Protein AF-A0A1S9RRW2-F1 (afdb_monomer)

pLDDT: mean 91.26, std 13.31, range [34.47, 98.56]

Solvent-accessible surface area (backbone atoms only — not comparable to full-atom values): 8744 Å² total; per-residue (Å²): 133,84,82,77,78,77,77,80,84,69,72,47,50,48,79,40,44,44,64,75,61,49,70,76,34,60,33,47,57,96,90,36,58,19,38,24,76,42,73,49,78,45,74,40,77,97,85,46,68,44,34,31,42,40,34,24,29,29,77,85,76,68,48,78,46,74,51,78,44,49,33,82,40,69,39,46,24,48,51,73,49,75,47,78,27,44,56,76,48,71,46,95,87,44,26,33,32,26,42,44,99,88,72,49,78,44,64,84,47,55,60,40,78,63,72,52,26,53,48,44,46,41,42,47,74,73,64,68,41,60,35,31,35,31,36,38,36,42,72,93,44,73,45,61,71,43,64,43,75,49,84,132

Foldseek 3Di:
DDPPPPPPDDDQWDKDQQLPDDQQFWFQDPNAIWHFNDKDWDADPDPGAIKIKTWTARPQPRDIDIDIGGRGDITIGGDKDKDKWKFDDQDPVQFTFTADPVRDTDGPEGQDDDDASVVVCCVCVVVVFTKIWIWMDGPRDIYTDHIDGDDD

Sequence (152 aa):
MTFESTDAGASTTFPMQCSALRKNGHVVIKGRPCKIIDMSTSKTGKHGHAKVHLVATDIFTGKKLEDLSPSTHNMDVPHVARKEYQLLDITDDDFLSLMKDDGDTKDDVKLPEGEVGARILKMFREEEKDVNVIIQTAMGEEAAIEAKEAPK

Organism: Penicillium brasilianum (NCBI:txid104259)

InterPro domains:
  IPR001884 Translation elongation factor IF5A-like [PIRSF003025] (2-150)
  IPR001884 Translation elongation factor IF5A-like [PTHR11673] (2-150)
  IPR001884 Translation elongation factor IF5A-like [TIGR00037] (11-146)
  IPR008991 Translation protein SH3-like domain superfamily [SSF50104] (9-87)
  IPR012340 Nucleic acid-binding, OB-fold [G3DSA:2.40.50.140] (80-151)
  IPR012340 Nucleic acid-binding, OB-fold [SSF50249] (80-150)
  IPR014722 Large ribosomal subunit protein uL2, domain 2 [G3DSA:2.30.30.30] (1-79)
  IPR019769 Translation initiation factor 5A, hypusine site [PS00302] (44-51)
  IPR020189 Translation initiation factor 5A, C-terminal [PF01287] (79-148)
  IPR020189 Translation initiation factor 5A, C-terminal [SM01376] (79-148)
  IPR048670 Translation initiation factor 5A-like, N-terminal [PF21485] (11-73)

Radius of gyration: 19.3 Å; Cα contacts (8 Å, |Δi|>4): 308; chains: 1; bounding box: 60×27×55 Å

Nearest PDB structures (foldseek):
  8t2x-assembly1_eI  TM=9.216E-01  e=2.098E-20  Saccharomyces cerevisiae
  5hy6-assembly1_A  TM=9.469E-01  e=3.802E-19  Spodoptera frugiperda
  3hks-assembly2_B  TM=9.326E-01  e=4.486E-18  Arabidopsis thaliana
  7oyc-assembly1_11  TM=9.612E-01  e=1.810E-17  Xenopus laevis
  7n4d-asse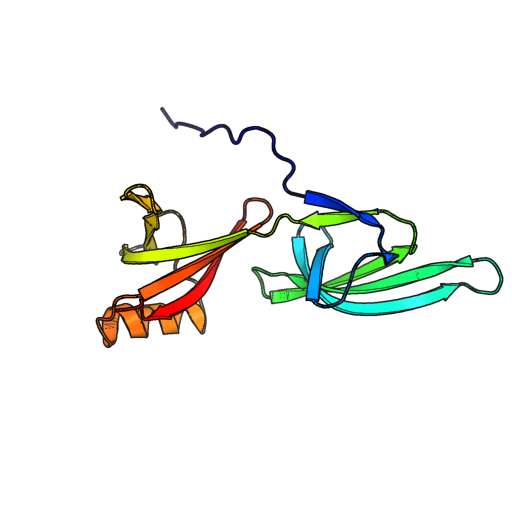mbly2_B  TM=9.175E-01  e=2.781E-17  Naegleria fowleri

Mean predicted aligned error: 6.08 Å

Secondary structure (DSSP, 8-state):
-----------SEEEEEGGG--TT-EEEETTEEEEEEEEEEEE-TTTPPEEEEEEEEETTT--EEEEEEETTSEEEEE-EEEEEEEEEEE-TTSEEEEE-TTS-EEEEEEPPSSHHHHHHHIIIIIS---EEEEEEEETTEEEEEEEEEPP-

Structure (mmCIF, N/CA/C/O backbone):
data_AF-A0A1S9RRW2-F1
#
_entry.id   AF-A0A1S9RRW2-F1
#
loop_
_atom_site.group_PDB
_atom_site.id
_atom_site.type_symbol
_atom_site.label_atom_id
_atom_site.label_alt_id
_atom_site.label_comp_id
_atom_site.label_asym_id
_atom_site.label_entity_id
_atom_site.label_seq_id
_atom_site.pdbx_PDB_ins_code
_atom_site.Cartn_x
_atom_site.Cartn_y
_atom_site.Cartn_z
_atom_site.occupancy
_atom_site.B_iso_or_equiv
_atom_site.auth_seq_id
_atom_site.auth_comp_id
_atom_site.auth_asym_id
_atom_site.auth_atom_id
_atom_site.pdbx_PDB_model_num
ATOM 1 N N . MET A 1 1 ? -33.577 -6.097 -4.572 1.00 34.47 1 MET A N 1
ATOM 2 C CA . MET A 1 1 ? -32.991 -5.175 -5.563 1.00 34.47 1 MET A CA 1
ATOM 3 C C . MET A 1 1 ? -31.607 -4.839 -5.051 1.00 34.47 1 MET A C 1
ATOM 5 O O . MET A 1 1 ? -31.495 -4.087 -4.097 1.00 34.47 1 MET A O 1
ATOM 9 N N . THR A 1 2 ? -30.583 -5.518 -5.554 1.00 36.44 2 THR A N 1
ATOM 10 C CA . THR A 1 2 ? -29.184 -5.190 -5.266 1.00 36.44 2 THR A CA 1
ATOM 11 C C . THR A 1 2 ? -28.836 -3.966 -6.097 1.00 36.44 2 THR A C 1
ATOM 13 O O . THR A 1 2 ? -28.884 -4.018 -7.323 1.00 36.44 2 THR A O 1
ATOM 16 N N . PHE A 1 3 ? -28.583 -2.845 -5.430 1.00 40.00 3 PHE A N 1
ATOM 17 C CA . PHE A 1 3 ? -28.056 -1.656 -6.079 1.00 40.00 3 PHE A CA 1
ATOM 18 C C . PHE A 1 3 ? -26.573 -1.916 -6.359 1.00 40.00 3 PHE A C 1
ATOM 20 O O . PHE A 1 3 ? -25.735 -1.784 -5.474 1.00 40.00 3 PHE A O 1
ATOM 27 N N . GLU A 1 4 ? -26.259 -2.357 -7.577 1.00 40.75 4 GLU A N 1
ATOM 28 C CA . GLU A 1 4 ? -24.907 -2.248 -8.122 1.00 40.75 4 GLU A CA 1
ATOM 29 C C . GLU A 1 4 ? -24.640 -0.762 -8.357 1.00 40.75 4 GLU A C 1
ATOM 31 O O . GLU A 1 4 ? -25.134 -0.165 -9.316 1.00 40.75 4 GLU A O 1
ATOM 36 N N . SER A 1 5 ? -23.899 -0.142 -7.442 1.00 41.22 5 SER A N 1
ATOM 37 C CA . SER A 1 5 ? -23.304 1.167 -7.680 1.00 41.22 5 SER A CA 1
ATOM 38 C C . SER A 1 5 ? -22.369 1.038 -8.880 1.00 41.22 5 SER A C 1
ATOM 40 O O . SER A 1 5 ? -21.295 0.450 -8.794 1.00 41.22 5 SER A O 1
ATOM 42 N N . THR A 1 6 ? -22.815 1.545 -10.025 1.00 39.31 6 THR A N 1
ATOM 43 C CA . THR A 1 6 ? -22.022 1.681 -11.244 1.00 39.31 6 THR A CA 1
ATOM 44 C C . THR A 1 6 ? -20.833 2.594 -10.965 1.00 39.31 6 THR A C 1
ATOM 46 O O . THR A 1 6 ? -20.994 3.815 -10.929 1.00 39.31 6 THR A O 1
ATOM 49 N N . ASP A 1 7 ? -19.649 2.013 -10.767 1.00 50.81 7 ASP A N 1
ATOM 50 C CA . ASP A 1 7 ? -18.399 2.765 -10.758 1.00 50.81 7 ASP A CA 1
ATOM 51 C C . ASP A 1 7 ? -18.161 3.288 -12.181 1.00 50.81 7 ASP A C 1
ATOM 53 O O . ASP A 1 7 ? -18.007 2.531 -13.146 1.00 50.81 7 ASP A O 1
ATOM 57 N N . ALA A 1 8 ? -18.272 4.601 -12.346 1.00 48.53 8 ALA A N 1
ATOM 58 C CA . ALA A 1 8 ? -18.248 5.260 -13.639 1.00 48.53 8 ALA A CA 1
ATOM 59 C C . ALA A 1 8 ? -16.819 5.282 -14.212 1.00 48.53 8 ALA A C 1
ATOM 61 O O . ALA A 1 8 ? -16.133 6.291 -14.134 1.00 48.53 8 ALA A O 1
ATOM 62 N N . GLY A 1 9 ? -16.376 4.171 -14.809 1.00 53.75 9 GLY A N 1
ATOM 63 C CA . GLY A 1 9 ? -15.427 4.119 -15.934 1.00 53.75 9 GLY A CA 1
ATOM 64 C C . GLY A 1 9 ? -14.045 4.775 -15.784 1.00 53.75 9 GLY A C 1
ATOM 65 O O . GLY A 1 9 ? -13.367 4.950 -16.799 1.00 53.75 9 GLY A O 1
ATOM 66 N N . ALA A 1 10 ? -13.603 5.151 -14.583 1.00 64.56 10 ALA A N 1
ATOM 67 C CA . ALA A 1 10 ? -12.258 5.674 -14.377 1.00 64.56 10 ALA A CA 1
ATOM 68 C C . ALA A 1 10 ? -11.242 4.524 -14.440 1.00 64.56 10 ALA A C 1
ATOM 70 O O . ALA A 1 10 ? -11.380 3.512 -13.754 1.00 64.56 10 ALA A O 1
ATOM 71 N N . SER A 1 11 ? -10.207 4.668 -15.272 1.00 84.94 11 SER A N 1
ATOM 72 C CA . SER A 1 11 ? -9.109 3.698 -15.313 1.00 84.94 11 SER A CA 1
ATOM 73 C C . SER A 1 11 ? -8.449 3.619 -13.935 1.00 8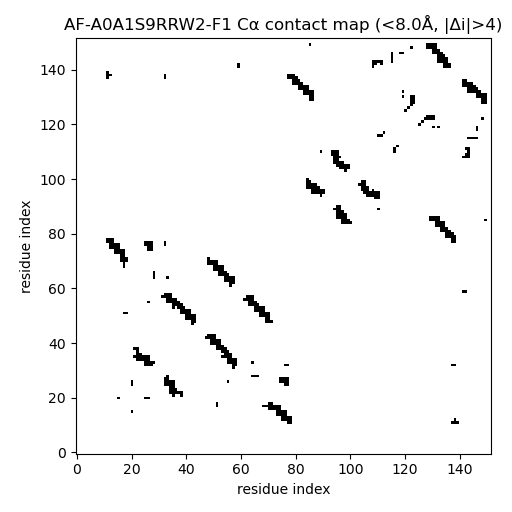4.94 11 SER A C 1
ATOM 75 O O . SER A 1 11 ? -8.037 4.637 -13.384 1.00 84.94 11 SER A O 1
ATOM 77 N N . THR A 1 12 ? -8.322 2.415 -13.375 1.00 93.25 12 THR A N 1
ATOM 78 C CA . THR A 1 12 ? -7.673 2.192 -12.070 1.00 93.25 12 THR A CA 1
ATOM 79 C C . THR A 1 12 ? -6.149 2.333 -12.124 1.00 93.25 12 THR A C 1
ATOM 81 O O . THR A 1 12 ? -5.473 2.371 -11.090 1.00 93.25 12 THR A O 1
ATOM 84 N N . THR A 1 13 ? -5.603 2.440 -13.334 1.00 96.56 13 THR A N 1
ATOM 85 C CA . THR A 1 13 ? -4.181 2.589 -13.625 1.00 96.56 13 THR A CA 1
ATOM 86 C C . THR A 1 13 ? -3.947 3.657 -14.692 1.00 96.56 13 THR A C 1
ATOM 88 O O . THR A 1 13 ? -4.852 4.036 -15.440 1.00 96.56 13 THR A O 1
ATOM 91 N N . PHE A 1 14 ? -2.704 4.115 -14.799 1.00 96.38 14 PHE A N 1
ATOM 92 C CA . PHE A 1 14 ? -2.237 4.956 -15.895 1.00 96.38 14 PHE A CA 1
ATOM 93 C C . PHE A 1 14 ? -0.874 4.469 -16.406 1.00 96.38 14 PHE A C 1
ATOM 95 O O . PHE A 1 14 ? -0.071 3.957 -15.620 1.00 96.38 14 PHE A O 1
ATOM 102 N N . PRO A 1 15 ? -0.575 4.618 -17.708 1.00 97.44 15 PRO A N 1
ATOM 103 C CA . PRO A 1 15 ? 0.697 4.176 -18.259 1.00 97.44 15 PRO A CA 1
ATOM 104 C C . PRO A 1 15 ? 1.828 5.141 -17.882 1.00 97.44 15 PRO A C 1
ATOM 106 O O . PRO A 1 15 ? 1.690 6.362 -17.971 1.00 97.44 15 PRO A O 1
ATOM 109 N N . MET A 1 16 ? 2.991 4.594 -17.537 1.00 97.75 16 MET A N 1
ATOM 110 C CA . MET A 1 16 ? 4.233 5.342 -17.352 1.00 97.75 16 MET A CA 1
ATOM 111 C C . MET A 1 16 ? 5.403 4.582 -17.974 1.00 97.75 16 MET A C 1
ATOM 113 O O . MET A 1 16 ? 5.536 3.373 -17.800 1.00 97.75 16 MET A O 1
ATOM 117 N N . GLN A 1 17 ? 6.289 5.286 -18.678 1.00 97.62 17 GLN A N 1
ATOM 118 C CA . GLN A 1 17 ? 7.489 4.669 -19.239 1.00 97.62 17 GLN A CA 1
ATOM 119 C C . GLN A 1 17 ? 8.356 4.060 -18.123 1.00 97.62 17 GLN A C 1
ATOM 121 O O . GLN A 1 17 ? 8.627 4.710 -17.114 1.00 97.62 17 GLN A O 1
ATOM 126 N N . CYS A 1 18 ? 8.851 2.837 -18.317 1.00 96.50 18 CYS A N 1
ATOM 127 C CA . CYS A 1 18 ? 9.581 2.077 -17.303 1.00 96.50 18 CYS A CA 1
ATOM 128 C C . CYS A 1 18 ? 10.799 2.837 -16.742 1.00 96.50 18 CYS A C 1
ATOM 130 O O . CYS A 1 18 ? 11.038 2.841 -15.537 1.00 96.50 18 CYS A O 1
ATOM 132 N N . SER A 1 19 ? 11.532 3.576 -17.584 1.00 94.81 19 SER A N 1
ATOM 133 C CA . SER A 1 19 ? 12.648 4.426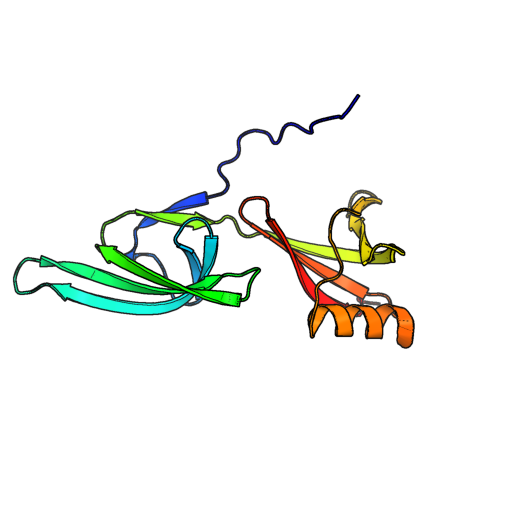 -17.140 1.00 94.81 19 SER A CA 1
ATOM 134 C C . SER A 1 19 ? 12.244 5.628 -16.278 1.00 94.81 19 SER A C 1
ATOM 136 O O . SER A 1 19 ? 13.108 6.249 -15.658 1.00 94.81 19 SER A O 1
ATOM 138 N N . ALA A 1 20 ? 10.967 6.013 -16.270 1.00 97.12 20 ALA A N 1
ATOM 139 C CA . ALA A 1 20 ? 10.438 7.093 -15.440 1.00 97.12 20 ALA A CA 1
ATOM 140 C C . ALA A 1 20 ? 10.013 6.609 -14.043 1.00 97.12 20 ALA A C 1
ATOM 142 O O . ALA A 1 20 ? 9.920 7.428 -13.130 1.00 97.12 20 ALA A O 1
ATOM 143 N N . LEU A 1 21 ? 9.856 5.294 -13.843 1.00 97.56 21 LEU A N 1
ATOM 144 C CA . LEU A 1 21 ? 9.609 4.715 -12.524 1.00 97.56 21 LEU A CA 1
ATOM 145 C C . LEU A 1 21 ? 10.774 5.006 -11.569 1.00 97.56 21 LEU A C 1
ATOM 147 O O . LEU A 1 21 ? 11.922 5.211 -11.977 1.00 97.56 21 LEU A O 1
ATOM 151 N N . ARG A 1 22 ? 10.473 5.065 -10.273 1.00 96.94 22 ARG A N 1
ATOM 152 C CA . ARG A 1 22 ? 11.440 5.364 -9.211 1.00 96.94 22 ARG A CA 1
ATOM 153 C C . ARG A 1 22 ? 11.196 4.453 -8.017 1.00 96.94 22 ARG A C 1
ATOM 155 O O . ARG A 1 22 ? 10.061 4.061 -7.753 1.00 96.94 22 ARG A O 1
ATOM 162 N N . LYS A 1 23 ? 12.253 4.174 -7.252 1.00 96.94 23 LYS A N 1
ATOM 163 C CA . LYS A 1 23 ? 12.140 3.545 -5.930 1.00 96.94 23 LYS A CA 1
ATOM 164 C C . LYS A 1 23 ? 11.163 4.335 -5.051 1.00 96.94 23 LYS A C 1
ATOM 166 O O . LYS A 1 23 ? 11.139 5.561 -5.107 1.00 96.94 23 LYS A O 1
ATOM 171 N N . ASN A 1 24 ? 10.373 3.623 -4.252 1.00 96.94 24 ASN A N 1
ATOM 172 C CA . ASN A 1 24 ? 9.214 4.107 -3.493 1.00 96.94 24 ASN A CA 1
ATOM 173 C C . ASN A 1 24 ? 8.007 4.567 -4.328 1.00 96.94 24 ASN A C 1
ATOM 175 O O . ASN A 1 24 ? 6.980 4.890 -3.735 1.00 96.94 24 ASN A O 1
ATOM 179 N N . GLY A 1 25 ? 8.100 4.568 -5.662 1.00 97.94 25 GLY A N 1
ATOM 180 C CA . GLY A 1 25 ? 6.950 4.722 -6.549 1.00 97.94 25 GLY A CA 1
ATOM 181 C C . GLY A 1 25 ? 6.094 3.456 -6.609 1.00 97.94 25 GLY A C 1
ATOM 182 O O . GLY A 1 25 ? 6.420 2.441 -5.990 1.00 97.94 25 GLY A O 1
ATOM 183 N N . HIS A 1 26 ? 5.010 3.513 -7.380 1.00 98.44 26 HIS A N 1
ATOM 184 C CA . HIS A 1 26 ? 4.104 2.383 -7.578 1.00 98.44 26 HIS A CA 1
ATOM 185 C C . HIS A 1 26 ? 4.198 1.835 -9.002 1.00 98.44 26 HIS A C 1
ATOM 187 O O . HIS A 1 26 ? 4.548 2.558 -9.933 1.00 98.44 26 HIS A O 1
ATOM 193 N N . VAL A 1 27 ? 3.890 0.553 -9.160 1.00 98.50 27 VAL A N 1
ATOM 194 C CA . VAL A 1 27 ? 3.816 -0.139 -10.452 1.00 98.50 27 VAL A CA 1
ATOM 195 C C . VAL A 1 27 ? 2.892 -1.345 -10.314 1.00 98.50 27 VAL A C 1
ATOM 197 O O . VAL A 1 27 ? 2.798 -1.936 -9.236 1.00 98.50 27 VAL A O 1
ATOM 200 N N . VAL A 1 28 ? 2.202 -1.714 -11.387 1.00 98.38 28 VAL A N 1
ATOM 201 C CA . VAL A 1 28 ? 1.439 -2.959 -11.456 1.00 98.38 28 VAL A CA 1
ATOM 202 C C . VAL A 1 28 ? 2.356 -4.069 -11.959 1.00 98.38 28 VAL A C 1
ATOM 204 O O . VAL A 1 28 ? 2.912 -3.977 -13.051 1.00 98.38 28 VAL A O 1
ATOM 207 N N . ILE A 1 29 ? 2.507 -5.137 -11.175 1.00 97.88 29 ILE A N 1
ATOM 208 C CA . ILE A 1 29 ? 3.242 -6.342 -11.585 1.00 97.88 29 ILE A CA 1
ATOM 209 C C . ILE A 1 29 ? 2.290 -7.525 -11.489 1.00 97.88 29 ILE A C 1
ATOM 211 O O . ILE A 1 29 ? 1.735 -7.796 -10.426 1.00 97.88 29 ILE A O 1
ATOM 215 N N . LYS A 1 30 ? 2.093 -8.235 -12.609 1.00 95.50 30 LYS A N 1
ATOM 216 C CA . LYS A 1 30 ? 1.201 -9.410 -12.697 1.00 95.50 30 LYS A CA 1
ATOM 217 C C . LYS A 1 30 ? -0.212 -9.119 -12.158 1.00 95.50 30 LYS A C 1
ATOM 219 O O . LYS A 1 30 ? -0.782 -9.923 -11.429 1.00 95.50 30 LYS A O 1
ATOM 224 N N . GLY A 1 31 ? -0.746 -7.943 -12.495 1.00 95.94 31 GLY A N 1
ATOM 225 C CA . GLY A 1 31 ? -2.085 -7.505 -12.092 1.00 95.94 31 GLY A CA 1
ATOM 226 C C . GLY A 1 31 ? -2.218 -7.047 -10.637 1.00 95.94 31 GLY A C 1
ATOM 227 O O . GLY A 1 31 ? -3.333 -6.769 -10.212 1.00 95.94 31 GLY A O 1
ATOM 228 N N . ARG A 1 32 ? -1.124 -6.958 -9.866 1.00 98.06 32 ARG A N 1
ATOM 229 C CA . ARG A 1 32 ? -1.159 -6.495 -8.472 1.00 98.06 32 ARG A CA 1
ATOM 230 C C . ARG A 1 32 ? -0.540 -5.106 -8.295 1.00 98.06 32 ARG A C 1
ATOM 232 O O . ARG A 1 32 ? 0.541 -4.864 -8.846 1.00 98.06 32 ARG A O 1
ATOM 239 N N . PRO A 1 33 ? -1.156 -4.211 -7.499 1.00 98.25 33 PRO A N 1
ATOM 240 C CA . PRO A 1 33 ? -0.579 -2.913 -7.177 1.00 98.25 33 PRO A CA 1
ATOM 241 C C . PRO A 1 33 ? 0.596 -3.079 -6.205 1.00 98.25 33 PRO A C 1
ATOM 243 O O . PRO A 1 33 ? 0.451 -3.588 -5.093 1.00 98.25 33 PRO A O 1
ATOM 246 N N . CYS A 1 34 ? 1.782 -2.642 -6.621 1.00 98.50 34 CYS A N 1
ATOM 247 C CA . CYS A 1 34 ? 3.011 -2.827 -5.855 1.00 98.50 34 CYS A CA 1
ATOM 248 C C . CYS A 1 34 ? 3.729 -1.500 -5.600 1.00 98.50 34 CYS A C 1
ATOM 250 O O . CYS A 1 34 ? 3.704 -0.592 -6.433 1.00 98.50 34 CYS A O 1
ATOM 252 N N . LYS A 1 35 ? 4.447 -1.414 -4.478 1.00 98.44 35 LYS A N 1
ATOM 253 C CA . LYS A 1 35 ? 5.423 -0.359 -4.185 1.00 98.44 35 LYS A CA 1
ATOM 254 C C . LYS A 1 35 ? 6.827 -0.837 -4.549 1.00 98.44 35 LYS A C 1
ATOM 256 O O . LYS A 1 35 ? 7.271 -1.879 -4.072 1.00 98.44 35 LYS A O 1
ATOM 261 N N . ILE A 1 36 ? 7.543 -0.072 -5.367 1.00 98.50 36 ILE A N 1
ATOM 262 C CA . ILE A 1 36 ? 8.901 -0.391 -5.828 1.00 98.50 36 ILE A CA 1
ATOM 263 C C . ILE A 1 36 ? 9.876 -0.253 -4.655 1.00 98.50 36 ILE A C 1
ATOM 265 O O . ILE A 1 36 ? 10.063 0.844 -4.123 1.00 98.50 36 ILE A O 1
ATOM 269 N N . ILE A 1 37 ? 10.531 -1.348 -4.272 1.00 98.38 37 ILE A N 1
ATOM 270 C CA . ILE A 1 37 ? 11.527 -1.376 -3.189 1.00 98.38 37 ILE A CA 1
ATOM 271 C C . ILE A 1 37 ? 12.962 -1.371 -3.721 1.00 98.38 37 ILE A C 1
ATOM 273 O O . ILE A 1 37 ? 13.868 -0.873 -3.043 1.00 98.38 37 ILE A O 1
ATOM 277 N N . ASP A 1 38 ? 13.167 -1.855 -4.946 1.00 97.88 38 ASP A N 1
ATOM 278 C CA . ASP A 1 38 ? 14.444 -1.788 -5.645 1.00 97.88 38 ASP A CA 1
ATOM 279 C C . ASP A 1 38 ? 14.259 -1.696 -7.168 1.00 97.88 38 ASP A C 1
ATOM 281 O O . ASP A 1 38 ? 13.253 -2.141 -7.726 1.00 97.88 38 ASP A O 1
ATOM 285 N N . MET A 1 39 ? 15.216 -1.053 -7.833 1.00 96.25 39 MET A N 1
ATOM 286 C CA . MET A 1 39 ? 15.196 -0.831 -9.277 1.00 96.25 39 MET A CA 1
ATOM 287 C C . MET A 1 39 ? 16.629 -0.753 -9.791 1.00 96.25 39 MET A C 1
ATOM 289 O O . MET A 1 39 ? 17.391 0.131 -9.397 1.00 96.25 39 MET A O 1
ATOM 293 N N . SER A 1 40 ? 16.980 -1.637 -10.721 1.00 95.81 40 SER A N 1
ATOM 294 C CA . SER A 1 40 ? 18.294 -1.645 -11.360 1.00 95.81 40 SER A CA 1
ATOM 295 C C . SER A 1 40 ? 18.162 -1.570 -12.878 1.00 95.81 40 SER A C 1
ATOM 297 O O . SER A 1 40 ? 17.207 -2.066 -13.470 1.00 95.81 40 SER A O 1
ATOM 299 N N . THR A 1 41 ? 19.107 -0.893 -13.533 1.00 93.75 41 THR A N 1
ATOM 300 C CA . THR A 1 41 ? 19.133 -0.765 -14.995 1.00 93.75 41 THR A CA 1
ATOM 301 C C . THR A 1 41 ? 20.381 -1.437 -15.541 1.00 93.75 41 THR A C 1
ATOM 303 O O . THR A 1 41 ? 21.495 -1.128 -15.125 1.00 93.75 41 THR A O 1
ATOM 306 N N . SER A 1 42 ? 20.202 -2.327 -16.511 1.00 91.69 42 SER A N 1
ATOM 307 C CA . SER A 1 42 ? 21.279 -3.025 -17.208 1.00 91.69 42 SER A CA 1
ATOM 308 C C . SER A 1 42 ? 21.305 -2.622 -18.682 1.00 91.69 42 SER A C 1
ATOM 310 O O . SER A 1 42 ? 20.264 -2.467 -19.321 1.00 91.69 42 SER A O 1
ATOM 312 N N . LYS A 1 43 ? 22.502 -2.431 -19.247 1.00 85.50 43 LYS A N 1
ATOM 313 C CA . LYS A 1 43 ? 22.668 -2.242 -20.695 1.00 85.50 43 LYS A CA 1
ATOM 314 C C . LYS A 1 43 ? 22.781 -3.604 -21.3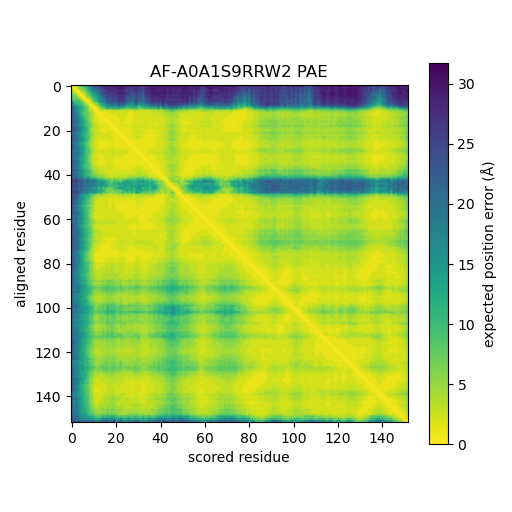64 1.00 85.50 43 LYS A C 1
ATOM 316 O O . LYS A 1 43 ? 23.545 -4.452 -20.909 1.00 85.50 43 LYS A O 1
ATOM 321 N N . THR A 1 44 ? 22.065 -3.806 -22.463 1.00 79.25 44 THR A N 1
ATOM 322 C CA . THR A 1 44 ? 22.192 -5.031 -23.254 1.00 79.25 44 THR A CA 1
ATOM 323 C C . THR A 1 44 ? 23.212 -4.815 -24.376 1.00 79.25 44 THR A C 1
ATOM 325 O O . THR A 1 44 ? 22.911 -4.250 -25.416 1.00 79.25 44 THR A O 1
ATOM 328 N N . GLY A 1 45 ? 24.467 -5.226 -24.171 1.00 80.81 45 GLY A N 1
ATOM 329 C CA . GLY A 1 45 ? 25.517 -5.142 -25.200 1.00 80.81 45 GLY A CA 1
ATOM 330 C C . GLY A 1 45 ? 25.749 -3.738 -25.796 1.00 80.81 45 GLY A C 1
ATOM 331 O O . GLY A 1 45 ? 25.404 -2.719 -25.204 1.00 80.81 45 GLY A O 1
ATOM 332 N N . LYS A 1 46 ? 26.374 -3.684 -26.982 1.00 77.31 46 LYS A N 1
ATOM 333 C CA . LYS A 1 46 ? 26.789 -2.428 -27.645 1.00 77.31 46 LYS A CA 1
ATOM 334 C C . LYS A 1 46 ? 25.627 -1.633 -28.265 1.00 77.31 46 LYS A C 1
ATOM 336 O O . LYS A 1 46 ? 25.715 -0.414 -28.348 1.00 77.31 46 LYS A O 1
ATOM 341 N N . HIS A 1 47 ? 24.564 -2.313 -28.700 1.00 82.44 47 HIS A N 1
ATOM 342 C CA . HIS A 1 47 ? 23.443 -1.712 -29.441 1.00 82.44 47 HIS A CA 1
ATOM 343 C C . HIS A 1 47 ? 22.069 -1.958 -28.807 1.00 82.44 47 HIS A C 1
ATOM 345 O O . HIS A 1 47 ? 21.062 -1.532 -29.365 1.00 82.44 47 HIS A O 1
ATOM 351 N N . GLY A 1 48 ? 21.993 -2.674 -27.687 1.00 76.56 48 GLY A N 1
ATOM 352 C CA . GLY A 1 48 ? 20.713 -3.052 -27.112 1.00 76.56 48 GLY A CA 1
ATOM 353 C C . GLY A 1 48 ? 20.152 -2.003 -26.157 1.00 76.56 48 GLY A C 1
ATOM 354 O O . GLY A 1 48 ? 20.875 -1.253 -25.495 1.00 76.56 48 GLY A O 1
ATOM 355 N N . HIS A 1 49 ? 18.823 -1.963 -26.087 1.00 83.12 49 HIS A N 1
ATOM 356 C CA . HIS A 1 49 ? 18.094 -1.087 -25.180 1.00 83.12 49 HIS A CA 1
ATOM 357 C C . HIS A 1 49 ? 18.391 -1.444 -23.720 1.00 83.12 49 HIS A C 1
ATOM 359 O O . HIS A 1 49 ? 18.634 -2.605 -23.368 1.00 83.12 49 HIS A O 1
ATOM 365 N N . ALA A 1 50 ? 18.370 -0.434 -22.854 1.00 92.19 50 ALA A N 1
ATOM 366 C CA . ALA A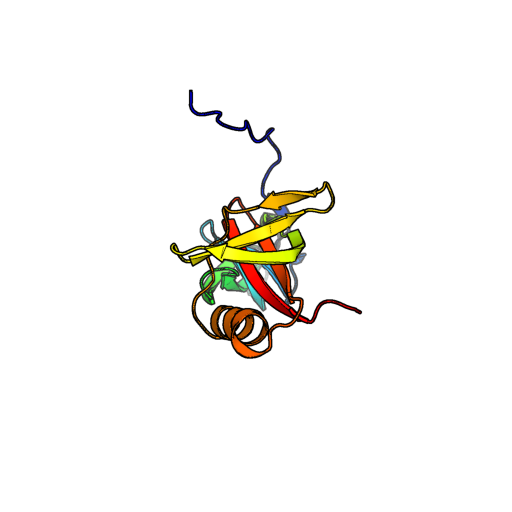 1 50 ? 18.479 -0.679 -21.428 1.00 92.19 50 ALA A CA 1
ATOM 367 C C . ALA A 1 50 ? 17.279 -1.518 -20.953 1.00 92.19 50 ALA A C 1
ATOM 369 O O . ALA A 1 50 ? 16.145 -1.305 -21.384 1.00 92.19 50 ALA A O 1
ATOM 370 N N . LYS A 1 51 ? 17.536 -2.484 -20.075 1.00 93.94 51 LYS A N 1
ATOM 371 C CA . LYS A 1 51 ? 16.509 -3.267 -19.385 1.00 93.94 51 LYS A CA 1
ATOM 372 C C . LYS A 1 51 ? 16.478 -2.847 -17.928 1.00 93.94 51 LYS A C 1
ATOM 374 O O . LYS A 1 51 ? 17.531 -2.721 -17.304 1.00 93.94 51 LYS A O 1
ATOM 379 N N . VAL A 1 52 ? 15.283 -2.644 -17.400 1.00 96.94 52 VAL A N 1
ATOM 380 C CA . VAL A 1 52 ? 15.049 -2.296 -16.004 1.00 96.94 52 VAL A CA 1
ATOM 381 C C . VAL A 1 52 ? 14.542 -3.540 -15.290 1.00 96.94 52 VAL A C 1
ATOM 383 O O . VAL A 1 52 ? 13.535 -4.114 -15.697 1.00 96.94 52 VAL A O 1
ATOM 386 N N . HIS A 1 53 ? 15.242 -3.957 -14.241 1.00 97.69 53 HIS A N 1
ATOM 387 C CA . HIS A 1 53 ? 14.767 -4.963 -13.297 1.00 97.69 53 HIS A CA 1
ATOM 388 C C . HIS A 1 53 ? 14.120 -4.241 -12.119 1.00 97.69 53 HIS A C 1
ATOM 390 O O . HIS A 1 53 ? 14.752 -3.409 -11.462 1.00 97.69 53 HIS A O 1
ATOM 396 N N . LEU A 1 54 ? 12.839 -4.521 -11.911 1.00 98.00 54 LEU A N 1
ATOM 397 C CA . LEU A 1 54 ? 12.014 -3.968 -10.852 1.00 98.00 54 LEU A CA 1
ATOM 398 C C . LEU A 1 54 ? 11.796 -5.034 -9.794 1.00 98.00 54 LEU A C 1
ATOM 400 O O . LEU A 1 54 ? 11.414 -6.164 -10.096 1.00 98.00 54 LEU A O 1
ATOM 404 N N . VAL A 1 55 ? 11.970 -4.625 -8.547 1.00 98.38 55 VAL A N 1
ATOM 405 C CA . VAL A 1 55 ? 11.605 -5.408 -7.381 1.00 98.38 55 VAL A CA 1
ATOM 406 C C . VAL A 1 55 ? 10.630 -4.579 -6.565 1.00 98.38 55 VAL A C 1
ATOM 408 O O . VAL A 1 55 ? 10.936 -3.460 -6.144 1.00 98.38 55 VAL A O 1
ATOM 411 N N . ALA A 1 56 ? 9.444 -5.119 -6.336 1.00 98.56 56 ALA A N 1
ATOM 412 C CA . ALA A 1 56 ? 8.365 -4.422 -5.665 1.00 98.56 56 ALA A CA 1
ATOM 413 C C . ALA A 1 56 ? 7.679 -5.327 -4.639 1.00 98.56 56 ALA A C 1
ATOM 415 O O . ALA A 1 56 ? 7.785 -6.551 -4.690 1.00 98.56 56 ALA A O 1
ATOM 416 N N . THR A 1 57 ? 6.973 -4.710 -3.704 1.00 98.44 57 THR A N 1
ATOM 417 C CA . THR A 1 57 ? 6.140 -5.408 -2.728 1.00 98.44 57 THR A CA 1
ATOM 418 C C . THR A 1 57 ? 4.694 -5.024 -2.966 1.00 98.44 57 THR A C 1
ATOM 420 O O . THR A 1 57 ? 4.374 -3.840 -3.062 1.00 98.44 57 THR A O 1
ATOM 423 N N . ASP A 1 58 ? 3.838 -6.028 -3.074 1.00 98.12 58 ASP A N 1
ATOM 424 C CA . ASP A 1 58 ? 2.392 -5.869 -3.127 1.00 98.12 58 ASP A CA 1
ATOM 425 C C . ASP A 1 58 ? 1.895 -5.106 -1.891 1.00 98.12 58 ASP A C 1
ATOM 427 O O . ASP A 1 58 ? 2.222 -5.477 -0.760 1.00 98.12 58 ASP A O 1
ATOM 431 N N . ILE A 1 59 ? 1.147 -4.021 -2.105 1.00 96.38 59 ILE A N 1
ATOM 432 C CA . ILE A 1 59 ? 0.801 -3.089 -1.020 1.00 96.38 59 ILE A CA 1
ATOM 433 C C . ILE A 1 59 ? -0.249 -3.639 -0.048 1.00 96.38 59 ILE A C 1
ATOM 435 O O . ILE A 1 59 ? -0.374 -3.098 1.045 1.00 96.38 59 ILE A O 1
ATOM 439 N N . PHE A 1 60 ? -0.956 -4.711 -0.414 1.00 94.81 60 PHE A N 1
ATOM 440 C CA . PHE A 1 60 ? -2.007 -5.315 0.408 1.00 94.81 60 PHE A CA 1
ATOM 441 C C . PHE A 1 60 ? -1.560 -6.630 1.046 1.00 94.81 60 PHE A C 1
ATOM 443 O O . PHE A 1 60 ? -1.821 -6.892 2.213 1.00 94.81 60 PHE A O 1
ATOM 450 N N . THR A 1 61 ? -0.837 -7.460 0.296 1.00 93.62 61 THR A N 1
ATOM 451 C CA . THR A 1 61 ? -0.447 -8.807 0.741 1.00 93.62 61 THR A CA 1
ATOM 452 C C . THR A 1 61 ? 0.986 -8.893 1.251 1.00 93.62 61 THR A C 1
ATOM 454 O O . THR A 1 61 ? 1.394 -9.945 1.740 1.00 93.62 61 THR A O 1
ATOM 457 N N . GLY A 1 62 ? 1.795 -7.843 1.072 1.00 93.88 62 GLY A N 1
ATOM 458 C CA . GLY A 1 62 ? 3.211 -7.845 1.449 1.00 93.88 62 GLY A CA 1
ATOM 459 C C . GLY A 1 62 ? 4.083 -8.801 0.622 1.00 93.88 62 GLY A C 1
ATOM 460 O O . GLY A 1 62 ? 5.275 -8.955 0.897 1.00 93.88 62 GLY A O 1
ATOM 461 N N . LYS A 1 63 ? 3.525 -9.456 -0.405 1.00 97.12 63 LYS A N 1
ATOM 462 C CA . LYS A 1 63 ? 4.255 -10.404 -1.252 1.00 97.12 63 LYS A CA 1
ATOM 463 C C . LYS A 1 63 ? 5.225 -9.665 -2.167 1.00 97.12 63 LYS A C 1
ATOM 465 O O . LYS A 1 63 ? 4.862 -8.708 -2.849 1.00 97.12 63 LYS A O 1
ATOM 470 N N . LYS A 1 64 ? 6.466 -10.147 -2.215 1.00 98.31 64 LYS A N 1
ATOM 471 C CA . LYS A 1 64 ? 7.497 -9.636 -3.120 1.00 98.31 64 LYS A CA 1
ATOM 472 C C . LYS A 1 64 ? 7.220 -10.101 -4.552 1.00 98.31 64 LYS A C 1
ATOM 474 O O . LYS A 1 64 ? 7.002 -11.288 -4.793 1.00 98.31 64 LYS A O 1
ATOM 479 N N . LEU A 1 65 ? 7.269 -9.171 -5.496 1.00 98.44 65 LEU A N 1
ATOM 480 C CA . LEU A 1 65 ? 7.071 -9.387 -6.924 1.00 98.44 65 LEU A CA 1
ATOM 481 C C . LEU A 1 65 ? 8.210 -8.728 -7.707 1.00 98.44 65 LEU A C 1
ATOM 483 O O . LEU A 1 65 ? 8.762 -7.708 -7.299 1.00 98.44 65 LEU A O 1
ATOM 487 N N . GLU A 1 66 ? 8.578 -9.331 -8.832 1.00 97.94 66 GLU A N 1
ATOM 488 C CA . GLU A 1 66 ? 9.674 -8.859 -9.677 1.00 97.94 66 GLU A CA 1
ATOM 489 C C . GLU A 1 66 ? 9.259 -8.870 -11.144 1.00 97.94 66 GLU A C 1
ATOM 491 O O . GLU A 1 66 ? 8.483 -9.738 -11.566 1.00 97.94 66 GLU A O 1
ATOM 496 N N . ASP A 1 67 ? 9.795 -7.918 -11.904 1.00 97.12 67 ASP A N 1
ATOM 497 C CA . ASP A 1 67 ? 9.603 -7.822 -13.347 1.00 97.12 67 ASP A CA 1
ATOM 498 C C . ASP A 1 67 ? 10.857 -7.282 -14.054 1.00 97.12 67 ASP A C 1
ATOM 500 O O . ASP A 1 67 ? 11.669 -6.565 -13.466 1.00 97.12 67 ASP A O 1
ATOM 504 N N . LEU A 1 68 ? 11.027 -7.641 -15.327 1.00 96.25 68 LEU A N 1
ATOM 505 C CA . LEU A 1 68 ? 12.119 -7.175 -16.177 1.00 96.25 68 LEU A CA 1
ATOM 506 C C . LEU A 1 68 ? 11.539 -6.606 -17.470 1.00 96.25 68 LEU A C 1
ATOM 508 O O . LEU A 1 68 ? 11.129 -7.355 -18.357 1.00 96.25 68 LEU A O 1
ATOM 512 N N . SER A 1 69 ? 11.590 -5.285 -17.615 1.00 95.00 69 SER A N 1
ATOM 513 C CA . SER A 1 69 ? 10.982 -4.587 -18.748 1.00 95.00 69 SER A CA 1
ATOM 514 C C . SER A 1 69 ? 12.000 -3.697 -19.477 1.00 95.00 69 SER A C 1
ATOM 516 O O . SER A 1 69 ? 12.900 -3.128 -18.848 1.00 95.00 69 SER A O 1
ATOM 518 N N . PRO A 1 70 ? 11.939 -3.577 -20.817 1.00 95.62 70 PRO A N 1
ATOM 519 C CA . PRO A 1 70 ? 12.710 -2.580 -21.552 1.00 95.62 70 PRO A CA 1
ATOM 520 C C . PRO A 1 70 ? 12.449 -1.165 -21.029 1.00 95.62 70 PRO A C 1
ATOM 522 O O . PRO A 1 70 ? 11.313 -0.782 -20.764 1.00 95.62 70 PRO A O 1
ATOM 525 N N . SER A 1 71 ? 13.494 -0.341 -20.951 1.00 94.88 71 SER A N 1
ATOM 526 C CA . SER A 1 71 ? 13.410 1.010 -20.381 1.00 94.88 71 SER A CA 1
ATOM 527 C C . SER A 1 71 ? 12.421 1.932 -21.105 1.00 94.88 71 SER A C 1
ATOM 529 O O . SER A 1 71 ? 11.982 2.927 -20.538 1.00 94.88 71 SER A O 1
ATOM 531 N N . THR A 1 72 ? 12.104 1.631 -22.366 1.00 94.62 72 THR A N 1
ATOM 532 C CA . THR A 1 72 ? 11.183 2.393 -23.220 1.00 94.62 72 THR A CA 1
ATOM 533 C C . THR A 1 72 ? 9.762 1.841 -23.242 1.00 94.62 72 THR A C 1
ATOM 535 O O . THR A 1 72 ? 8.893 2.480 -23.824 1.00 94.62 72 THR A O 1
ATOM 538 N N . HIS A 1 73 ? 9.503 0.673 -22.648 1.00 95.44 73 HIS A N 1
ATOM 539 C CA . HIS A 1 73 ? 8.143 0.149 -22.550 1.00 95.44 73 HIS A CA 1
ATOM 540 C C . HIS A 1 73 ? 7.345 0.930 -21.509 1.00 95.44 73 HIS A C 1
ATOM 542 O O . HIS A 1 73 ? 7.887 1.343 -20.481 1.00 95.44 73 HIS A O 1
ATOM 548 N N . ASN A 1 74 ? 6.054 1.115 -21.774 1.00 96.75 74 ASN A N 1
ATOM 549 C CA . ASN A 1 74 ? 5.124 1.598 -20.765 1.00 96.75 74 ASN A CA 1
ATOM 550 C C . ASN A 1 74 ? 4.760 0.459 -19.813 1.00 96.75 74 ASN A C 1
ATOM 552 O O . ASN A 1 74 ? 4.569 -0.679 -20.238 1.00 96.75 74 ASN A O 1
ATOM 556 N N . MET A 1 75 ? 4.676 0.805 -18.537 1.00 97.69 75 MET A N 1
ATOM 557 C CA . MET A 1 75 ? 4.210 -0.029 -17.441 1.00 97.69 75 MET A CA 1
ATOM 558 C C . MET A 1 75 ? 2.970 0.626 -16.843 1.00 97.69 75 MET A C 1
ATOM 560 O O . MET A 1 75 ? 2.893 1.855 -16.779 1.00 97.69 75 MET A O 1
ATOM 564 N N . ASP A 1 76 ? 2.029 -0.179 -16.370 1.00 98.12 76 ASP A N 1
ATOM 565 C CA . ASP A 1 76 ? 0.874 0.342 -15.648 1.00 98.12 76 ASP A CA 1
ATOM 566 C C . ASP A 1 76 ? 1.285 0.786 -14.242 1.00 98.12 76 ASP A C 1
ATOM 568 O O . ASP A 1 76 ? 2.010 0.090 -13.525 1.00 98.12 76 ASP A O 1
ATOM 572 N N . VAL A 1 77 ? 0.806 1.955 -13.833 1.00 98.25 77 VAL A N 1
ATOM 573 C CA . VAL A 1 77 ? 0.971 2.506 -12.489 1.00 98.25 77 VAL A CA 1
ATOM 574 C C . VAL A 1 77 ? -0.413 2.614 -11.856 1.00 98.25 77 VAL A C 1
ATOM 576 O O . VAL A 1 77 ? -1.298 3.217 -12.462 1.00 98.25 77 VAL A O 1
ATOM 579 N N . PRO A 1 78 ? -0.644 2.035 -10.665 1.00 98.00 78 PRO A N 1
ATOM 580 C CA . PRO A 1 78 ? -1.951 2.106 -10.030 1.00 98.00 78 PRO A CA 1
ATOM 581 C C . PRO A 1 78 ? -2.220 3.510 -9.484 1.00 98.00 78 PRO A C 1
ATOM 583 O O . PRO A 1 78 ? -1.322 4.167 -8.946 1.00 98.00 78 PRO A O 1
ATOM 586 N N . HIS A 1 79 ? -3.477 3.941 -9.550 1.00 96.81 79 HIS A N 1
ATOM 587 C CA . HIS A 1 79 ? -3.946 5.037 -8.713 1.00 96.81 79 HIS A CA 1
ATOM 588 C C . HIS A 1 79 ? -4.043 4.538 -7.271 1.00 96.81 79 HIS A C 1
ATOM 590 O O . HIS A 1 79 ? -4.816 3.632 -6.969 1.00 96.81 79 HIS A O 1
ATOM 596 N N . VAL A 1 80 ? -3.223 5.114 -6.392 1.00 96.31 80 VAL A N 1
ATOM 597 C CA . VAL A 1 80 ? -3.185 4.773 -4.968 1.00 96.31 80 VAL A CA 1
ATOM 598 C C . VAL A 1 80 ? -3.693 5.968 -4.179 1.00 96.31 80 VAL A C 1
ATOM 600 O O . VAL A 1 80 ? -3.031 7.006 -4.129 1.00 96.31 80 VAL A O 1
ATOM 603 N N . ALA A 1 81 ? -4.856 5.813 -3.557 1.00 95.06 81 ALA A N 1
ATOM 604 C CA . ALA A 1 81 ? -5.432 6.801 -2.659 1.00 95.06 81 ALA A CA 1
ATOM 605 C C . ALA A 1 81 ? -5.198 6.382 -1.207 1.00 95.06 81 ALA A C 1
ATOM 607 O O . ALA A 1 81 ? -5.164 5.195 -0.881 1.00 95.06 81 ALA A O 1
ATOM 608 N N . ARG A 1 82 ? -5.027 7.369 -0.332 1.00 95.50 82 ARG A N 1
ATOM 609 C CA . ARG A 1 82 ? -5.058 7.183 1.117 1.00 95.50 82 ARG A CA 1
ATOM 610 C C . ARG A 1 82 ? -6.036 8.188 1.682 1.00 95.50 82 ARG A C 1
ATOM 612 O O . ARG A 1 82 ? -5.892 9.378 1.403 1.00 95.50 82 ARG A O 1
ATOM 619 N N . LYS A 1 83 ? -7.009 7.712 2.447 1.00 95.12 83 LYS A N 1
ATOM 620 C CA . LYS A 1 83 ? -7.980 8.567 3.122 1.00 95.12 83 LYS A CA 1
ATOM 621 C C . LYS A 1 83 ? -8.051 8.189 4.591 1.00 95.12 83 LYS A C 1
ATOM 623 O O . LYS A 1 83 ? -7.977 7.017 4.946 1.00 95.12 83 LYS A O 1
ATOM 628 N N . GLU A 1 84 ? -8.113 9.211 5.421 1.00 95.44 84 GLU A N 1
ATOM 629 C CA . GLU A 1 84 ? -8.252 9.094 6.863 1.00 95.44 84 GLU A CA 1
ATOM 630 C C . GLU A 1 84 ? -9.734 9.147 7.221 1.00 95.44 84 GLU A C 1
ATOM 632 O O . GLU A 1 84 ? -10.466 9.963 6.663 1.00 95.44 84 GLU A O 1
ATOM 637 N N . TYR A 1 85 ? -10.154 8.272 8.128 1.00 96.12 85 TYR A N 1
ATOM 638 C CA . TYR A 1 85 ? -11.519 8.203 8.632 1.00 96.12 85 TYR A CA 1
ATOM 639 C C . TYR A 1 85 ? -11.497 8.068 10.147 1.00 96.12 85 TYR A C 1
ATOM 641 O O . TYR A 1 85 ? -10.604 7.420 10.697 1.00 96.12 85 TYR A O 1
ATOM 649 N N . GLN A 1 86 ? -12.495 8.635 10.813 1.00 95.69 86 GLN A N 1
ATOM 650 C CA . GLN A 1 86 ? -12.696 8.406 12.238 1.00 95.69 86 GLN A CA 1
ATOM 651 C C . GLN A 1 86 ? -13.330 7.027 12.443 1.00 95.69 86 GLN A C 1
ATOM 653 O O . GLN A 1 86 ? -14.317 6.694 11.787 1.00 95.69 86 GLN A O 1
ATOM 658 N N . LEU A 1 87 ? -12.767 6.225 13.340 1.00 96.94 87 LEU A N 1
ATOM 659 C CA . LEU A 1 87 ? -13.342 4.949 13.751 1.00 96.94 87 LEU A CA 1
ATOM 660 C C . LEU A 1 87 ? -14.487 5.201 14.733 1.00 96.94 87 LEU A C 1
ATOM 662 O O . LEU A 1 87 ? -14.280 5.821 15.774 1.00 96.94 87 LEU A O 1
ATOM 666 N N . LEU A 1 88 ? -15.678 4.718 14.389 1.00 96.25 88 LEU A N 1
ATOM 667 C CA . LEU A 1 88 ? -16.871 4.795 15.231 1.00 96.25 88 LEU A CA 1
ATOM 668 C C . LEU A 1 88 ? -17.074 3.514 16.036 1.00 96.25 88 LEU A C 1
ATOM 670 O O . LEU A 1 88 ? -17.409 3.587 17.212 1.00 96.25 88 LEU A O 1
ATOM 674 N N . ASP A 1 89 ? -16.892 2.358 15.393 1.00 96.44 89 ASP A N 1
ATOM 675 C CA . ASP A 1 89 ? -17.078 1.051 16.022 1.00 96.44 89 ASP A CA 1
ATOM 676 C C . ASP A 1 89 ? -16.337 -0.066 15.266 1.00 96.44 89 ASP A C 1
ATOM 678 O O . ASP A 1 89 ? -15.912 0.105 14.119 1.00 96.44 89 ASP A O 1
ATOM 682 N N . ILE A 1 90 ? -16.199 -1.225 15.908 1.00 95.94 90 ILE A N 1
ATOM 683 C CA . ILE A 1 90 ? -15.741 -2.477 15.304 1.00 95.94 90 ILE A CA 1
ATOM 684 C C . ILE A 1 90 ? -16.838 -3.517 15.525 1.00 95.94 90 ILE A C 1
ATOM 686 O O . ILE A 1 90 ? -17.015 -3.996 16.647 1.00 95.94 90 ILE A O 1
ATOM 690 N N . THR A 1 91 ? -17.528 -3.869 14.442 1.00 93.69 91 THR A N 1
ATOM 691 C CA . THR A 1 91 ? -18.664 -4.803 14.440 1.00 93.69 91 THR A CA 1
ATOM 692 C C . THR A 1 91 ? -18.270 -6.220 14.877 1.00 93.69 91 THR A C 1
ATOM 694 O O . THR A 1 91 ? -17.095 -6.593 14.845 1.00 93.69 91 THR A O 1
ATOM 697 N N . ASP A 1 92 ? -19.268 -7.035 15.232 1.00 90.94 92 ASP A N 1
ATOM 698 C CA . ASP A 1 92 ? -19.077 -8.432 15.659 1.00 90.94 92 ASP A CA 1
ATOM 699 C C . ASP A 1 92 ? -18.439 -9.325 14.575 1.00 90.94 92 ASP A C 1
ATOM 701 O O . ASP A 1 92 ? -17.777 -10.309 14.900 1.00 90.94 92 ASP A O 1
ATOM 705 N N . ASP A 1 93 ? -18.595 -8.963 13.296 1.00 93.69 93 ASP A N 1
ATOM 706 C CA . ASP A 1 93 ? -18.007 -9.664 12.145 1.00 93.69 93 ASP A CA 1
ATOM 707 C C . ASP A 1 93 ? -16.614 -9.111 11.747 1.00 93.69 93 ASP A C 1
ATOM 709 O O . ASP A 1 93 ? -16.105 -9.384 10.653 1.00 93.69 93 ASP A O 1
ATOM 713 N N . ASP A 1 94 ? -15.986 -8.333 12.637 1.00 94.88 94 ASP A N 1
ATOM 714 C CA . ASP A 1 94 ? -14.684 -7.672 12.474 1.00 94.88 94 ASP A CA 1
ATOM 715 C C . ASP A 1 94 ? -14.628 -6.628 11.340 1.00 94.88 94 ASP A C 1
ATOM 717 O O . ASP A 1 94 ? -13.556 -6.353 10.798 1.00 94.88 94 ASP A O 1
ATOM 721 N N . PHE A 1 95 ? -15.750 -6.008 10.966 1.00 95.94 95 PHE A N 1
ATOM 722 C CA . PHE A 1 95 ? -15.753 -4.839 10.073 1.00 95.94 95 PHE A CA 1
ATOM 723 C C . PHE A 1 95 ? -15.617 -3.532 10.853 1.00 95.94 95 PHE A C 1
ATOM 725 O O . PHE A 1 95 ? -16.210 -3.369 11.922 1.00 95.94 95 PHE A O 1
ATOM 732 N N . LEU A 1 96 ? -14.834 -2.605 10.302 1.00 96.81 96 LEU A N 1
ATOM 733 C CA . LEU A 1 96 ? -14.635 -1.264 10.836 1.00 96.81 96 LEU A CA 1
ATOM 734 C C . LEU A 1 96 ? -15.790 -0.369 10.391 1.00 96.81 96 LEU A C 1
ATOM 736 O O . LEU A 1 96 ? -16.007 -0.221 9.192 1.00 96.81 96 LEU A O 1
ATOM 740 N N . SER A 1 97 ? -16.466 0.268 11.345 1.00 96.88 97 SER A N 1
ATOM 741 C CA . SER A 1 97 ? -17.430 1.332 11.074 1.00 96.88 97 SER A CA 1
ATOM 742 C C . SER A 1 97 ? -16.706 2.671 11.066 1.00 96.88 97 SER A C 1
ATOM 744 O O . SER A 1 97 ? -16.274 3.161 12.113 1.00 96.88 97 SER A O 1
ATOM 746 N N . LEU A 1 98 ? -16.542 3.261 9.885 1.00 96.50 98 LEU A N 1
ATOM 747 C CA . LEU A 1 98 ? -15.719 4.451 9.660 1.00 96.50 98 LEU A CA 1
ATOM 748 C C . LEU A 1 98 ? -16.578 5.652 9.246 1.00 96.50 98 LEU A C 1
ATOM 750 O O . LEU A 1 98 ? -17.372 5.549 8.315 1.00 96.50 98 LEU A O 1
ATOM 754 N N . MET A 1 99 ? -16.396 6.811 9.881 1.00 95.69 99 MET A N 1
ATOM 755 C CA . MET A 1 99 ? -17.117 8.039 9.527 1.00 95.69 99 MET A CA 1
ATOM 756 C C . MET A 1 99 ? -16.441 8.764 8.363 1.00 95.69 99 MET A C 1
ATOM 758 O O . MET A 1 99 ? -15.243 9.063 8.414 1.00 95.69 99 MET A O 1
ATOM 762 N N . LYS A 1 100 ? -17.216 9.076 7.324 1.00 91.00 100 LYS A N 1
ATOM 763 C CA . LYS A 1 100 ? -16.812 9.922 6.196 1.00 91.00 100 LYS A CA 1
ATOM 764 C C . LYS A 1 100 ? -17.046 11.404 6.509 1.00 91.00 100 LYS A C 1
ATOM 766 O O . LYS A 1 100 ? -17.814 11.762 7.396 1.00 91.00 100 LYS A O 1
ATOM 771 N N . ASP A 1 101 ? -16.427 12.275 5.715 1.00 87.75 101 ASP A N 1
ATOM 772 C CA . ASP A 1 101 ? -16.551 13.735 5.859 1.00 87.75 101 ASP A CA 1
ATOM 773 C C . ASP A 1 101 ? -17.976 14.266 5.605 1.00 87.75 101 ASP A C 1
ATOM 775 O O . ASP A 1 101 ? -18.312 15.366 6.037 1.00 87.75 101 ASP A O 1
ATOM 779 N N . ASP A 1 102 ? -18.804 13.511 4.878 1.00 89.69 102 ASP A N 1
ATOM 780 C CA . ASP A 1 102 ? -20.204 13.838 4.582 1.00 89.69 102 ASP A CA 1
ATOM 781 C C . ASP A 1 102 ? -21.179 13.389 5.687 1.00 89.69 102 ASP A C 1
ATOM 783 O O . ASP A 1 102 ? -22.365 13.710 5.619 1.00 89.69 102 ASP A O 1
ATOM 787 N N . GLY A 1 103 ? -20.677 12.713 6.727 1.00 88.75 103 GLY A N 1
ATOM 788 C CA . GLY A 1 103 ? -21.460 12.186 7.843 1.00 88.75 103 GLY A CA 1
ATOM 789 C C . GLY A 1 103 ? -21.995 10.768 7.629 1.00 88.75 103 GLY A C 1
ATOM 790 O O . GLY A 1 103 ? -22.544 10.200 8.573 1.00 88.75 103 GLY A O 1
ATOM 791 N N . ASP A 1 104 ? -21.810 10.178 6.444 1.00 93.44 104 ASP A N 1
ATOM 792 C CA . ASP A 1 104 ? -22.157 8.777 6.197 1.00 93.44 104 ASP A CA 1
ATOM 793 C C . ASP A 1 104 ? -21.098 7.828 6.783 1.00 93.44 104 ASP A C 1
ATOM 795 O O . ASP A 1 104 ? -19.938 8.194 7.008 1.00 93.44 104 ASP A O 1
ATOM 799 N N . THR A 1 105 ? -21.479 6.564 6.983 1.00 93.69 105 THR A N 1
ATOM 800 C CA . THR A 1 105 ? -20.560 5.504 7.413 1.00 93.69 105 THR A CA 1
ATOM 801 C C . THR A 1 105 ? -19.998 4.708 6.233 1.00 93.69 105 THR A C 1
ATOM 803 O O . THR A 1 105 ? -20.533 4.680 5.116 1.00 93.69 105 THR A O 1
ATOM 806 N N . LYS A 1 106 ? -18.839 4.100 6.466 1.00 92.75 106 LYS A N 1
ATOM 807 C CA . LYS A 1 106 ? -18.167 3.139 5.597 1.00 92.75 106 LYS A CA 1
ATOM 808 C C . LYS A 1 106 ? -17.904 1.885 6.429 1.00 92.75 106 LYS A C 1
ATOM 810 O O . LYS A 1 106 ? -17.069 1.932 7.326 1.00 92.75 106 LYS A O 1
ATOM 815 N N . ASP A 1 107 ? -18.604 0.803 6.089 1.00 94.62 107 ASP A N 1
ATOM 816 C CA . ASP A 1 107 ? -18.680 -0.436 6.883 1.00 94.62 107 ASP A CA 1
ATOM 817 C C . ASP A 1 107 ? -18.229 -1.681 6.083 1.00 94.62 107 ASP A C 1
ATOM 819 O O . ASP A 1 107 ? -18.550 -2.819 6.4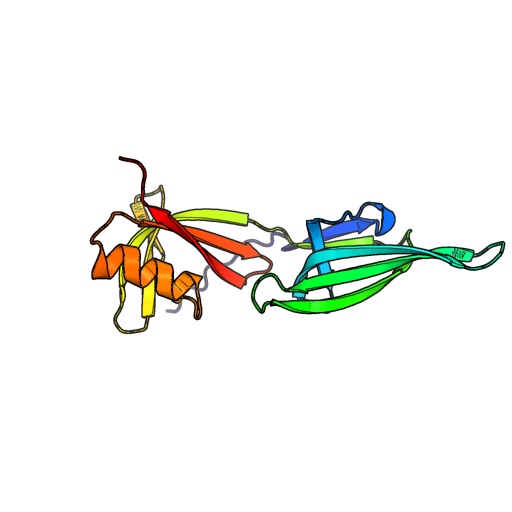13 1.00 94.62 107 ASP A O 1
ATOM 823 N N . ASP A 1 108 ? -17.514 -1.471 4.978 1.00 91.94 108 ASP A N 1
ATOM 824 C CA . ASP A 1 108 ? -17.044 -2.482 4.016 1.00 91.94 108 ASP A CA 1
ATOM 825 C C . ASP A 1 108 ? -15.564 -2.870 4.204 1.00 91.94 108 ASP A C 1
ATOM 827 O O . ASP A 1 108 ? -15.084 -3.812 3.568 1.00 91.94 108 ASP A O 1
ATOM 831 N N . VAL A 1 109 ? -14.843 -2.204 5.114 1.00 94.44 109 VAL A N 1
ATOM 832 C CA . VAL A 1 109 ? -13.436 -2.505 5.413 1.00 94.44 109 VAL A CA 1
ATOM 833 C C . VAL A 1 109 ? -13.338 -3.432 6.614 1.00 94.44 109 VAL A C 1
ATOM 835 O O . VAL A 1 109 ? -13.723 -3.078 7.728 1.00 94.44 109 VAL A O 1
ATOM 838 N N . LYS A 1 110 ? -12.735 -4.603 6.413 1.00 94.62 110 LYS A N 1
ATOM 839 C CA . LYS A 1 110 ? -12.439 -5.529 7.506 1.00 94.62 110 LYS A CA 1
ATOM 840 C C . LYS A 1 110 ? -11.237 -5.058 8.332 1.00 94.62 110 LYS A C 1
ATOM 842 O O . LYS A 1 110 ? -10.259 -4.543 7.783 1.00 94.62 110 LYS A O 1
ATOM 847 N N . LEU A 1 111 ? -11.284 -5.278 9.643 1.00 95.50 111 LEU A N 1
ATOM 848 C CA . LEU A 1 111 ? -10.147 -5.135 10.545 1.00 95.50 111 LEU A CA 1
ATOM 849 C C . LEU A 1 111 ? -8.979 -5.989 10.010 1.00 95.50 111 LEU A C 1
ATOM 851 O O . LEU A 1 111 ? -9.139 -7.200 9.829 1.00 95.50 111 LEU A O 1
ATOM 855 N N . PRO A 1 112 ? -7.811 -5.388 9.723 1.00 93.56 112 PRO A N 1
ATOM 856 C CA . PRO A 1 112 ? -6.684 -6.126 9.173 1.00 93.56 112 PRO A CA 1
ATOM 857 C C . PRO A 1 112 ? -6.070 -7.037 10.234 1.00 93.56 112 PRO A C 1
ATOM 859 O O . PRO A 1 112 ? -6.083 -6.733 11.423 1.00 93.56 112 PRO A O 1
ATOM 862 N N . GLU A 1 113 ? -5.454 -8.131 9.804 1.00 90.69 113 GLU A N 1
ATOM 863 C CA . GLU A 1 113 ? -4.636 -8.951 10.695 1.00 90.69 113 GLU A CA 1
ATOM 864 C C . GLU A 1 113 ? -3.286 -8.271 11.010 1.00 90.69 113 GLU A C 1
ATOM 866 O O . GLU A 1 113 ? -2.855 -7.318 10.353 1.00 90.69 113 GLU A O 1
ATOM 871 N N . GLY A 1 114 ? -2.577 -8.787 12.016 1.00 92.19 114 GLY A N 1
ATOM 872 C CA . GLY A 1 114 ? -1.223 -8.348 12.356 1.00 92.19 114 GLY A CA 1
ATOM 873 C C . GLY A 1 114 ? -1.164 -7.043 13.156 1.00 92.19 114 GLY A C 1
ATOM 874 O O . GLY A 1 114 ? -2.070 -6.709 13.919 1.00 92.19 114 GLY A O 1
ATOM 875 N N . GLU A 1 115 ? -0.050 -6.318 13.022 1.00 93.25 115 GLU A N 1
ATOM 876 C CA . GLU A 1 115 ? 0.269 -5.170 13.885 1.00 93.25 115 GLU A CA 1
ATOM 877 C C . GLU A 1 115 ? -0.741 -4.022 13.770 1.00 93.25 115 GLU A C 1
ATOM 879 O O . GLU A 1 115 ? -1.053 -3.383 14.773 1.00 93.25 115 GLU A O 1
ATOM 884 N N . VAL A 1 116 ? -1.273 -3.763 12.569 1.00 94.38 116 VAL A N 1
ATOM 885 C CA . VAL A 1 116 ? -2.236 -2.673 12.347 1.00 94.38 116 VAL A CA 1
ATOM 886 C C . VAL A 1 116 ? -3.558 -2.972 13.050 1.00 94.38 116 VAL A C 1
ATOM 888 O O . VAL A 1 116 ? -4.056 -2.116 13.778 1.00 94.38 116 VAL A O 1
ATOM 891 N N . GLY A 1 117 ? -4.095 -4.187 12.905 1.00 95.50 117 GLY A N 1
ATOM 892 C CA . GLY A 1 117 ? -5.325 -4.594 13.588 1.00 95.50 117 GLY A CA 1
ATOM 893 C C . GLY A 1 117 ? -5.176 -4.610 15.099 1.00 95.50 117 GLY A C 1
ATOM 894 O O . GLY A 1 117 ? -6.003 -4.042 15.809 1.00 95.50 117 GLY A O 1
ATOM 895 N N . ALA A 1 118 ? -4.072 -5.177 15.596 1.00 96.25 118 ALA A N 1
ATOM 896 C CA . ALA A 1 118 ? -3.761 -5.172 17.024 1.00 96.25 118 ALA A CA 1
ATOM 897 C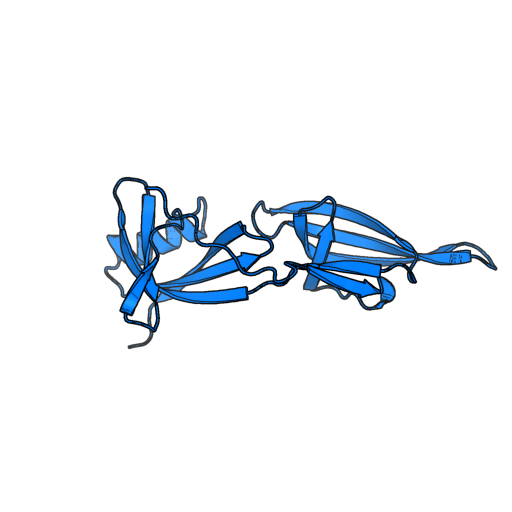 C . ALA A 1 118 ? -3.668 -3.742 17.580 1.00 96.25 118 ALA A C 1
ATOM 899 O O . ALA A 1 118 ? -4.158 -3.459 18.671 1.00 96.25 118 ALA A O 1
ATOM 900 N N . ARG A 1 119 ? -3.083 -2.816 16.811 1.00 96.12 119 ARG A N 1
ATOM 901 C CA . ARG A 1 119 ? -3.000 -1.401 17.180 1.00 96.12 119 ARG A CA 1
ATOM 902 C C . ARG A 1 119 ? -4.3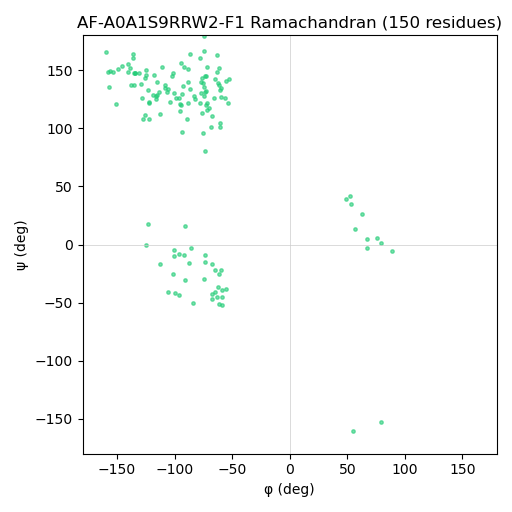68 -0.720 17.198 1.00 96.12 119 ARG A C 1
ATOM 904 O O . ARG A 1 119 ? -4.625 0.030 18.135 1.00 96.12 119 ARG A O 1
ATOM 911 N N . ILE A 1 120 ? -5.225 -0.985 16.209 1.00 96.75 120 ILE A N 1
ATOM 912 C CA . ILE A 1 120 ? -6.610 -0.484 16.175 1.00 96.75 120 ILE A CA 1
ATOM 913 C C . ILE A 1 120 ? -7.367 -0.961 17.418 1.00 96.75 120 ILE A C 1
ATOM 915 O O . ILE A 1 120 ? -7.904 -0.138 18.155 1.00 96.75 120 ILE A O 1
ATOM 919 N N . LEU A 1 121 ? -7.342 -2.269 17.693 1.00 96.25 121 LEU A N 1
ATOM 920 C CA . LEU A 1 121 ? -8.018 -2.865 18.847 1.00 96.25 121 LEU A CA 1
ATOM 921 C C . LEU A 1 121 ? -7.518 -2.280 20.168 1.00 96.25 121 LEU A C 1
ATOM 923 O O . LEU A 1 121 ? -8.329 -1.910 21.009 1.00 96.25 121 LEU A O 1
ATOM 927 N N . LYS A 1 122 ? -6.201 -2.138 20.332 1.00 96.44 122 LYS A N 1
ATOM 928 C CA . LYS A 1 122 ? -5.606 -1.559 21.539 1.00 96.44 122 LYS A CA 1
ATOM 929 C C . LYS A 1 122 ? -6.058 -0.117 21.763 1.00 96.44 122 LYS A C 1
ATOM 931 O O . LYS A 1 122 ? -6.533 0.217 22.840 1.00 96.44 122 LYS A O 1
ATOM 936 N N . MET A 1 123 ? -5.937 0.740 20.749 1.00 96.25 123 MET A N 1
ATOM 937 C CA . MET A 1 123 ? -6.315 2.151 20.887 1.00 96.25 123 MET A CA 1
ATOM 938 C C . MET A 1 123 ? -7.818 2.323 21.136 1.00 96.25 123 MET A C 1
ATOM 940 O O . MET A 1 123 ? -8.202 3.141 21.965 1.00 96.25 123 MET A O 1
ATOM 944 N N . PHE A 1 124 ? -8.649 1.545 20.438 1.00 96.12 124 PHE A N 1
ATOM 945 C CA . PHE A 1 124 ? -10.099 1.702 20.477 1.00 96.12 124 PHE A CA 1
ATOM 946 C C . PHE A 1 124 ? -10.753 0.986 21.667 1.00 96.12 124 PHE A C 1
ATOM 948 O O . PHE A 1 124 ? -11.524 1.596 22.398 1.00 96.12 124 PHE A O 1
ATOM 955 N N . ARG A 1 125 ? -10.441 -0.300 21.891 1.00 94.44 125 ARG A N 1
ATOM 956 C CA . ARG A 1 125 ? -11.100 -1.132 22.917 1.00 94.44 125 ARG A CA 1
ATOM 957 C C . ARG A 1 125 ? -10.412 -1.106 24.282 1.00 94.44 125 ARG A C 1
ATOM 959 O O . ARG A 1 125 ? -11.091 -1.303 25.279 1.00 94.44 125 ARG A O 1
ATOM 966 N N . GLU A 1 126 ? -9.090 -0.926 24.344 1.00 95.06 126 GLU A N 1
ATOM 967 C CA . GLU A 1 126 ? -8.354 -0.950 25.623 1.00 95.06 126 GLU A CA 1
ATOM 968 C C . GLU A 1 126 ? -8.059 0.453 26.160 1.00 95.06 126 GLU A C 1
ATOM 970 O O . GLU A 1 126 ? -8.154 0.686 27.362 1.00 95.06 126 GLU A O 1
ATOM 975 N N . GLU A 1 127 ? -7.662 1.379 25.284 1.00 95.56 127 GLU A N 1
ATOM 976 C CA . GLU A 1 127 ? -7.311 2.752 25.670 1.00 95.56 127 GLU A CA 1
ATOM 977 C C . GLU A 1 127 ? -8.502 3.721 25.594 1.00 95.56 127 GLU A C 1
ATOM 979 O O . GLU A 1 127 ? -8.361 4.850 26.062 1.00 95.56 127 GLU A O 1
ATOM 984 N N . GLU A 1 128 ? -9.640 3.295 25.025 1.00 93.88 128 GLU A N 1
ATOM 985 C CA . GLU A 1 128 ? -10.863 4.100 24.834 1.00 93.88 128 GLU A CA 1
ATOM 986 C C . GLU A 1 128 ? -10.581 5.473 24.195 1.00 93.88 128 GLU A C 1
ATOM 988 O O . GLU A 1 128 ? -11.139 6.504 24.576 1.00 93.88 128 GLU A O 1
ATOM 993 N N . LYS A 1 129 ? -9.658 5.500 23.229 1.00 94.56 129 LYS A N 1
ATOM 994 C CA . LYS A 1 129 ? -9.279 6.715 22.507 1.00 94.56 129 LYS A CA 1
ATOM 995 C C . LYS A 1 129 ? -10.103 6.887 21.247 1.00 94.56 129 LYS A C 1
ATOM 997 O O . LYS A 1 129 ? -10.456 5.914 20.585 1.00 94.56 129 LYS A O 1
ATOM 1002 N N . ASP A 1 130 ? -10.261 8.139 20.840 1.00 94.44 130 ASP A N 1
ATOM 1003 C CA . ASP A 1 130 ? -10.662 8.456 19.478 1.00 94.44 130 ASP A CA 1
ATOM 1004 C C . ASP A 1 130 ? -9.547 8.021 18.515 1.00 94.44 130 ASP A C 1
ATOM 1006 O O . ASP A 1 130 ? -8.379 8.393 18.678 1.00 94.44 130 ASP A O 1
ATOM 1010 N N . VAL A 1 131 ? -9.891 7.207 17.517 1.00 96.69 131 VAL A N 1
ATOM 1011 C CA . VAL A 1 131 ? -8.929 6.636 16.565 1.00 96.69 131 VAL A CA 1
ATOM 1012 C C . VAL A 1 131 ? -9.262 7.095 15.157 1.00 96.69 131 VAL A C 1
ATOM 1014 O O . VAL A 1 131 ? -10.369 6.888 14.672 1.00 96.69 131 VAL A O 1
ATOM 1017 N N . ASN A 1 132 ? -8.264 7.631 14.464 1.00 96.00 132 ASN A N 1
ATOM 1018 C CA . ASN A 1 132 ? -8.310 7.831 13.027 1.00 96.00 132 ASN A CA 1
ATOM 1019 C C . ASN A 1 132 ? -7.574 6.689 12.320 1.00 96.00 132 ASN A C 1
ATOM 1021 O O . ASN A 1 132 ? -6.398 6.416 12.591 1.00 96.00 132 ASN A O 1
ATOM 1025 N N . VAL A 1 133 ? -8.262 6.037 11.389 1.00 97.00 133 VAL A N 1
ATOM 1026 C CA . VAL A 1 133 ? -7.751 4.925 10.584 1.00 97.00 133 VAL A CA 1
ATOM 1027 C C . VAL A 1 133 ? -7.490 5.418 9.165 1.00 97.00 133 VAL A C 1
ATOM 1029 O O . VAL A 1 133 ? -8.333 6.065 8.545 1.00 97.00 133 VAL A O 1
ATOM 1032 N N . ILE A 1 134 ? -6.308 5.113 8.634 1.00 96.56 134 ILE A N 1
ATOM 1033 C CA . ILE A 1 134 ? -5.937 5.434 7.256 1.00 96.56 134 ILE A CA 1
ATOM 1034 C C . ILE A 1 134 ? -6.215 4.212 6.387 1.00 96.56 134 ILE A C 1
ATOM 1036 O O . ILE A 1 134 ? -5.552 3.177 6.515 1.00 96.56 134 ILE A O 1
ATOM 1040 N N . ILE A 1 135 ? -7.168 4.360 5.472 1.00 96.44 135 ILE A N 1
ATOM 1041 C CA . ILE A 1 135 ? -7.488 3.365 4.454 1.00 96.44 135 ILE A CA 1
ATOM 1042 C C . ILE A 1 135 ? -6.708 3.687 3.189 1.00 96.44 135 ILE A C 1
ATOM 1044 O O . ILE A 1 135 ? -6.719 4.820 2.699 1.00 96.44 135 ILE A O 1
ATOM 1048 N N . GLN A 1 136 ? -6.021 2.680 2.664 1.00 96.19 136 GLN A N 1
ATOM 1049 C CA . GLN A 1 136 ? -5.387 2.724 1.358 1.00 96.19 136 GLN A CA 1
ATOM 1050 C C . GLN A 1 136 ? -6.265 1.995 0.345 1.00 96.19 136 GLN A C 1
ATOM 1052 O O . GLN A 1 136 ? -6.641 0.854 0.587 1.00 96.19 136 GLN A O 1
ATOM 1057 N N . THR A 1 137 ? -6.529 2.631 -0.796 1.00 95.56 137 THR A N 1
ATOM 1058 C CA . THR A 1 137 ? -7.321 2.067 -1.897 1.00 95.56 137 THR A CA 1
ATOM 1059 C C . THR A 1 137 ? -6.496 2.075 -3.179 1.00 95.56 137 THR A C 1
ATOM 1061 O O . THR A 1 137 ? -5.865 3.085 -3.512 1.00 95.56 137 THR A O 1
ATOM 1064 N N . ALA A 1 138 ? -6.489 0.959 -3.906 1.00 96.25 138 ALA A N 1
ATOM 1065 C CA . ALA A 1 138 ? -5.866 0.845 -5.220 1.00 96.25 138 ALA A CA 1
ATOM 1066 C C . ALA A 1 138 ? -6.495 -0.302 -6.017 1.00 96.25 138 ALA A C 1
ATOM 1068 O O . ALA A 1 138 ? -6.661 -1.400 -5.499 1.00 96.25 138 ALA A O 1
ATOM 1069 N N . MET A 1 139 ? -6.790 -0.069 -7.299 1.00 95.25 139 MET A N 1
ATOM 1070 C CA . MET A 1 139 ? -7.308 -1.102 -8.213 1.00 95.25 139 MET A CA 1
ATOM 1071 C C . MET A 1 139 ? -8.558 -1.850 -7.705 1.00 95.25 139 MET A C 1
ATOM 1073 O O . MET A 1 139 ? -8.719 -3.033 -7.984 1.00 95.25 139 MET A O 1
ATOM 1077 N N . GLY A 1 140 ? -9.444 -1.158 -6.978 1.00 91.75 140 GLY A N 1
ATOM 1078 C CA . GLY A 1 140 ? -10.672 -1.738 -6.416 1.00 91.75 140 GLY A CA 1
ATOM 1079 C C . GLY A 1 140 ? -10.471 -2.559 -5.136 1.00 91.75 140 GLY A C 1
ATOM 1080 O O . GLY A 1 140 ? -11.440 -3.089 -4.609 1.00 91.75 140 GLY A O 1
ATOM 1081 N N . GLU A 1 141 ? -9.240 -2.655 -4.629 1.00 93.31 141 GLU A N 1
ATOM 1082 C CA . GLU A 1 141 ? -8.913 -3.256 -3.333 1.00 93.31 141 GLU A CA 1
ATOM 1083 C C . GLU A 1 141 ? -8.655 -2.143 -2.305 1.00 93.31 141 GLU A C 1
ATOM 1085 O O . GLU A 1 141 ? -8.115 -1.079 -2.638 1.00 93.31 141 GLU A O 1
ATOM 1090 N N . GLU A 1 142 ? -9.042 -2.382 -1.054 1.00 94.62 142 GLU A N 1
ATOM 1091 C CA . GLU A 1 142 ? -8.823 -1.459 0.054 1.0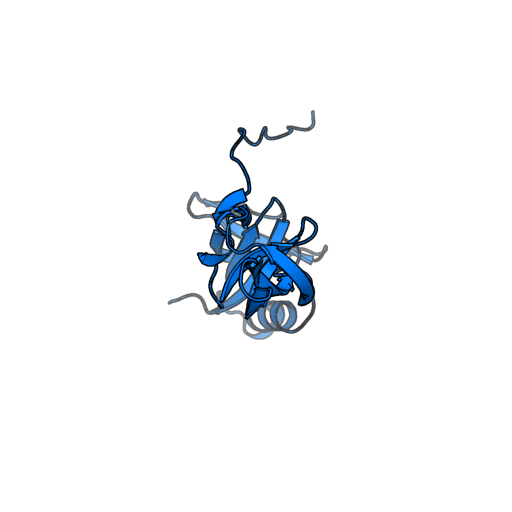0 94.62 142 GLU A CA 1
ATOM 1092 C C . GLU A 1 142 ? -8.433 -2.177 1.345 1.00 94.62 142 GLU A C 1
ATOM 1094 O O . GLU A 1 142 ? -8.846 -3.307 1.599 1.00 94.62 142 GLU A O 1
ATOM 1099 N N . ALA A 1 143 ? -7.619 -1.511 2.163 1.00 94.38 143 ALA A N 1
ATOM 1100 C CA . ALA A 1 143 ? -7.192 -2.025 3.458 1.00 94.38 143 ALA A CA 1
ATOM 1101 C C . ALA A 1 143 ? -6.852 -0.887 4.425 1.00 94.38 143 ALA A C 1
ATOM 1103 O O . ALA A 1 143 ? -6.329 0.157 4.020 1.00 94.38 143 ALA A O 1
ATOM 1104 N N . ALA A 1 144 ? -7.084 -1.113 5.719 1.00 96.12 144 ALA A N 1
ATOM 1105 C CA . ALA A 1 144 ? -6.538 -0.262 6.767 1.00 96.12 144 ALA A CA 1
ATOM 1106 C C . ALA A 1 144 ? -5.028 -0.503 6.898 1.00 96.12 144 ALA A C 1
ATOM 1108 O O . ALA A 1 144 ? -4.587 -1.627 7.137 1.00 96.12 144 ALA A O 1
ATOM 1109 N N . ILE A 1 145 ? -4.235 0.556 6.734 1.00 95.62 145 ILE A N 1
ATOM 1110 C CA . ILE A 1 145 ? -2.764 0.471 6.724 1.00 95.62 145 ILE A CA 1
ATOM 1111 C C . ILE A 1 145 ? -2.109 1.149 7.926 1.00 95.62 145 ILE A C 1
ATOM 1113 O O . ILE A 1 145 ? -0.934 0.916 8.201 1.00 95.62 145 ILE A O 1
ATOM 1117 N N . GLU A 1 146 ? -2.844 2.006 8.629 1.00 95.31 146 GLU A N 1
ATOM 1118 C CA . GLU A 1 146 ? -2.335 2.763 9.766 1.00 95.31 146 GLU A CA 1
ATOM 1119 C C . GLU A 1 146 ? -3.493 3.206 10.663 1.00 95.31 146 GLU A C 1
ATOM 1121 O O . GLU A 1 146 ? -4.593 3.475 10.184 1.00 95.31 146 GLU A O 1
ATOM 1126 N N . ALA A 1 147 ? -3.229 3.302 11.965 1.00 95.75 147 ALA A N 1
ATOM 1127 C CA . ALA A 1 147 ? -4.151 3.851 12.948 1.00 95.75 147 ALA A CA 1
ATOM 1128 C C . ALA A 1 147 ? -3.409 4.803 13.888 1.00 95.75 147 ALA A C 1
ATOM 1130 O O . ALA A 1 147 ? -2.290 4.515 14.335 1.00 95.75 147 ALA A O 1
ATOM 1131 N N . LYS A 1 148 ? -4.017 5.942 14.196 1.00 95.44 148 LYS A N 1
ATOM 1132 C CA . LYS A 1 148 ? -3.455 6.959 15.089 1.00 95.44 148 LYS A CA 1
ATOM 1133 C C . LYS A 1 148 ? -4.547 7.536 15.977 1.00 95.44 148 LYS A C 1
ATOM 1135 O O . LYS A 1 148 ? -5.714 7.522 15.611 1.00 95.44 148 LYS A O 1
ATOM 1140 N N . GLU A 1 149 ? -4.145 8.048 17.131 1.00 95.00 149 GLU A N 1
ATOM 1141 C CA . GLU A 1 149 ? -5.038 8.809 18.003 1.00 95.00 149 GLU A CA 1
ATOM 1142 C C . GLU A 1 149 ? -5.538 10.049 17.249 1.00 95.00 149 GLU A C 1
ATOM 1144 O O . GLU A 1 149 ? -4.748 10.730 16.579 1.00 95.00 149 GLU A O 1
ATOM 1149 N N . ALA A 1 150 ? -6.844 10.299 17.307 1.00 88.56 150 ALA A N 1
ATOM 1150 C CA . ALA A 1 150 ? -7.447 11.462 16.684 1.00 88.56 150 ALA A CA 1
ATOM 1151 C C . ALA A 1 150 ? -6.933 12.740 17.373 1.00 88.56 150 ALA A C 1
ATOM 1153 O O . ALA A 1 150 ? -6.703 12.753 18.587 1.00 88.56 150 ALA A O 1
ATOM 1154 N N . PRO A 1 151 ? -6.700 13.824 16.616 1.00 82.88 151 PRO A N 1
ATOM 1155 C CA . PRO A 1 151 ? -6.333 15.099 17.212 1.00 82.88 151 PRO A CA 1
ATOM 1156 C C . PRO A 1 151 ? -7.461 15.602 18.126 1.00 82.88 151 PRO A C 1
ATOM 1158 O O . PRO A 1 151 ? -8.632 15.511 17.768 1.00 82.88 151 PRO A O 1
ATOM 1161 N N . LYS A 1 152 ? -7.079 16.125 19.295 1.00 66.31 152 LYS A N 1
ATOM 1162 C CA . LYS A 1 152 ? -7.988 16.786 20.244 1.00 66.31 152 LYS A CA 1
ATOM 1163 C C . LYS A 1 152 ? -8.495 18.127 19.730 1.00 66.31 152 LYS A C 1
ATOM 1165 O O . LYS A 1 152 ? -7.707 18.813 19.036 1.00 66.31 152 LYS A O 1
#